Protein AF-A0A1Q9MZX4-F1 (afdb_monomer)

Mean predicted aligned error: 7.17 Å

Foldseek 3Di:
DDDDDDDDPDDDDDDDDPPVVCVVVVHDPPFDWDWDWDDDPNDIDTDIDGDDPPD

Nearest PDB structures (foldseek):
  7xi6-assembly1_A  TM=7.965E-01  e=1.163E-01  Saccharolobus solfataricus
  3o27-assembly1_A  TM=7.638E-01  e=2.120E-01  Saccharolobus islandicus
  7xi6-assembly1_B  TM=6.823E-01  e=1.421E-01  Saccharolobus solfataricus
  3o27-assembly1_B  TM=6.413E-01  e=1.624E-01  Saccharolobus islandicus
  2mru-assembly1_A  TM=4.529E-01  e=7.799E-02  Escherichia coli K-12

pLDDT: mean 79.24, std 14.01, range [45.0, 92.94]

Solvent-accessible surface area (backbone atoms only — not comparable to full-atom values): 4052 Å² total; per-residue (Å²): 135,90,79,87,85,81,90,76,96,78,80,91,82,85,81,88,72,58,68,69,58,35,56,77,70,72,57,58,92,88,64,59,65,46,76,44,81,46,78,54,97,94,40,81,43,79,45,76,42,77,60,78,80,85,124

Secondary structure (DSSP, 8-state):
-PPPP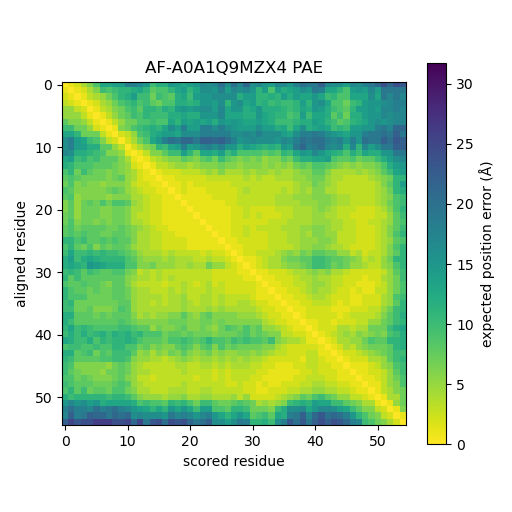---SSS---PPPPHHHHHHTT--TT--EEEEEEEETTEEEEEEEE-----

Radius of gyration: 13.33 Å; Cα contacts (8 Å, |Δi|>4): 36; chains: 1; bounding box: 26×26×38 Å

Structure (mmCIF, N/CA/C/O backbone):
data_AF-A0A1Q9MZX4-F1
#
_entry.id   AF-A0A1Q9MZX4-F1
#
loop_
_atom_site.group_PDB
_atom_site.id
_atom_site.type_symbol
_atom_site.label_atom_id
_atom_site.label_alt_id
_atom_site.label_comp_id
_atom_site.label_asym_id
_atom_site.label_entity_id
_atom_site.label_seq_id
_atom_site.pdbx_PDB_ins_code
_atom_site.Cartn_x
_atom_site.Cartn_y
_atom_site.Cartn_z
_atom_site.occupancy
_atom_site.B_iso_or_equiv
_atom_site.auth_seq_id
_atom_site.auth_comp_id
_atom_site.auth_asym_id
_atom_site.auth_atom_id
_atom_site.pdbx_PDB_model_num
ATOM 1 N N . MET A 1 1 ? -5.666 7.874 -16.202 1.00 54.75 1 MET A N 1
ATOM 2 C CA . MET A 1 1 ? -5.308 8.905 -15.208 1.00 54.75 1 MET A CA 1
ATOM 3 C C . MET A 1 1 ? -3.799 9.039 -15.236 1.00 54.75 1 MET A C 1
ATOM 5 O O . MET A 1 1 ? -3.127 8.036 -15.041 1.00 54.75 1 MET A O 1
ATOM 9 N N . GLU A 1 2 ? -3.284 10.218 -15.567 1.00 49.94 2 GLU A N 1
ATOM 10 C CA . GLU A 1 2 ? -1.846 10.503 -15.542 1.00 49.94 2 GLU A CA 1
ATOM 11 C C . GLU A 1 2 ? -1.469 10.944 -14.122 1.00 49.94 2 GLU A C 1
ATOM 13 O O . GLU A 1 2 ? -2.109 11.837 -13.568 1.00 49.94 2 GLU A O 1
ATOM 18 N N . ILE A 1 3 ? -0.486 10.285 -13.505 1.00 63.47 3 ILE A N 1
ATOM 19 C CA . ILE A 1 3 ? -0.004 10.640 -12.164 1.00 63.47 3 ILE A CA 1
ATOM 20 C C . ILE A 1 3 ? 1.314 11.384 -12.340 1.00 63.47 3 ILE A C 1
ATOM 22 O O . ILE A 1 3 ? 2.288 10.819 -12.834 1.00 63.47 3 ILE A O 1
ATOM 26 N N . ARG A 1 4 ? 1.345 12.659 -11.941 1.00 58.31 4 ARG A N 1
ATOM 27 C CA . ARG A 1 4 ? 2.568 13.467 -11.962 1.00 58.31 4 ARG A CA 1
ATOM 28 C C . ARG A 1 4 ? 3.438 13.115 -10.760 1.00 58.31 4 ARG A C 1
ATOM 30 O O . ARG A 1 4 ? 2.977 13.150 -9.622 1.00 58.31 4 ARG A O 1
ATOM 37 N N . TYR A 1 5 ? 4.691 12.774 -11.036 1.00 63.50 5 TYR A N 1
ATOM 38 C CA . TYR A 1 5 ? 5.706 12.470 -10.034 1.00 63.50 5 TYR A CA 1
ATOM 39 C C . TYR A 1 5 ? 6.456 13.737 -9.614 1.00 63.50 5 TYR A C 1
ATOM 41 O O . TYR A 1 5 ? 6.865 14.520 -10.470 1.00 63.50 5 TYR A O 1
ATOM 49 N N . SER A 1 6 ? 6.691 13.893 -8.310 1.00 63.00 6 SER A N 1
ATOM 50 C CA . SER A 1 6 ? 7.513 14.965 -7.742 1.00 63.00 6 SER A CA 1
ATOM 51 C C . SER A 1 6 ? 8.496 14.377 -6.730 1.00 63.00 6 SER A C 1
ATOM 53 O O . SER A 1 6 ? 8.090 13.632 -5.841 1.00 63.00 6 SER A O 1
ATOM 55 N N . GLN A 1 7 ? 9.781 1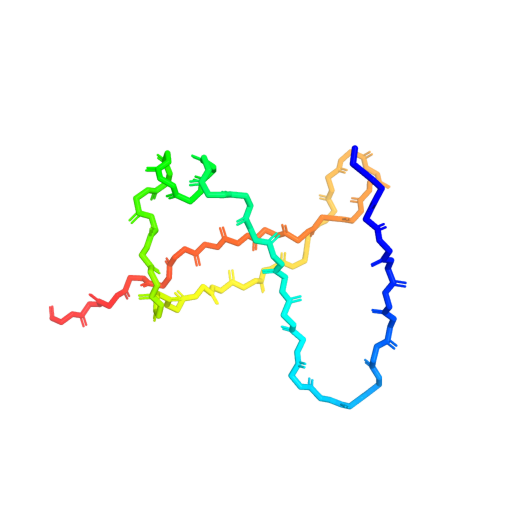4.722 -6.847 1.00 63.06 7 GLN A N 1
ATOM 56 C CA . GLN A 1 7 ? 10.787 14.466 -5.811 1.00 63.06 7 GLN A CA 1
ATOM 57 C C . GLN A 1 7 ? 10.831 15.6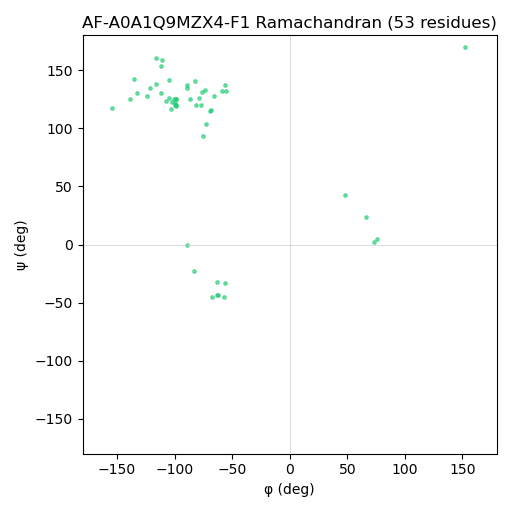38 -4.840 1.00 63.06 7 GLN A C 1
ATOM 59 O O . GLN A 1 7 ? 10.896 16.792 -5.258 1.00 63.06 7 GLN A O 1
ATOM 64 N N . TYR A 1 8 ? 10.864 15.347 -3.547 1.00 66.31 8 TYR A N 1
ATOM 65 C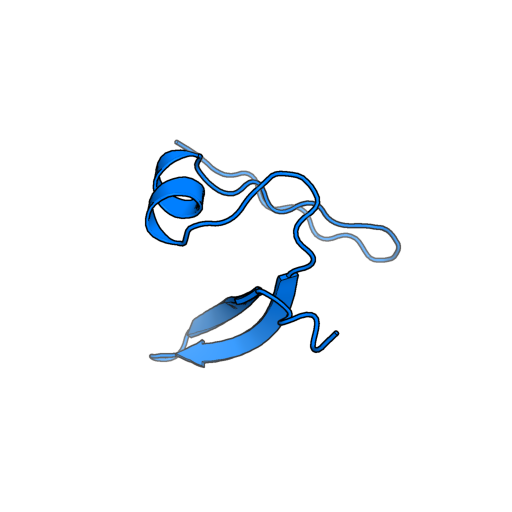 CA . TYR A 1 8 ? 11.000 16.346 -2.490 1.00 66.31 8 TYR A CA 1
ATOM 66 C C . TYR A 1 8 ? 12.223 15.975 -1.654 1.00 66.31 8 TYR A C 1
ATOM 68 O O . TYR A 1 8 ? 12.352 14.833 -1.220 1.00 66.31 8 TYR A O 1
ATOM 76 N N . LYS A 1 9 ? 13.141 16.929 -1.463 1.00 56.44 9 LYS A N 1
ATOM 77 C CA . LYS A 1 9 ? 14.376 16.714 -0.691 1.00 56.44 9 LYS A CA 1
ATOM 78 C C . LYS A 1 9 ? 14.170 16.862 0.820 1.00 56.44 9 LYS A C 1
ATOM 80 O O . LYS A 1 9 ? 14.937 16.288 1.580 1.00 56.44 9 LYS A O 1
ATOM 85 N N . THR A 1 10 ? 13.137 17.585 1.251 1.00 56.59 10 THR A N 1
ATOM 86 C CA . THR A 1 10 ? 12.786 17.804 2.661 1.00 56.59 10 THR A CA 1
ATOM 87 C C . THR A 1 10 ? 11.284 18.106 2.769 1.00 56.59 10 THR A C 1
ATOM 89 O O . THR A 1 10 ? 10.812 19.085 2.196 1.00 56.59 10 THR A O 1
ATOM 92 N N . GLY A 1 11 ? 10.505 17.260 3.457 1.00 58.91 11 GLY A N 1
ATOM 93 C CA . GLY A 1 11 ? 9.067 17.486 3.681 1.00 58.91 11 GLY A CA 1
ATOM 94 C C . GLY A 1 11 ? 8.231 16.213 3.871 1.00 58.91 11 GLY A C 1
ATOM 95 O O . GLY A 1 11 ? 8.716 15.105 3.659 1.00 58.91 11 GLY A O 1
ATOM 96 N N . GLN A 1 12 ? 6.966 16.392 4.273 1.00 59.91 12 GLN A N 1
ATOM 97 C CA . GLN A 1 12 ? 5.940 15.342 4.261 1.00 59.91 12 GLN A CA 1
ATOM 98 C C . GLN A 1 12 ? 5.445 15.124 2.827 1.00 59.91 12 GLN A C 1
ATOM 100 O O . GLN A 1 12 ? 5.091 16.075 2.130 1.00 59.91 12 GLN A O 1
ATOM 105 N N . SER A 1 13 ? 5.401 13.867 2.399 1.00 66.12 13 SER A N 1
ATOM 106 C CA . SER A 1 13 ? 4.948 13.461 1.069 1.00 66.12 13 SER A CA 1
ATOM 107 C C . SER A 1 13 ? 3.646 12.691 1.189 1.00 66.12 13 SER A C 1
ATOM 109 O O . SER A 1 13 ? 3.560 11.743 1.967 1.00 66.12 13 SER A O 1
ATOM 111 N N . TYR A 1 14 ? 2.643 13.071 0.401 1.00 73.38 14 TYR A N 1
ATOM 112 C CA . TYR A 1 14 ? 1.351 12.395 0.386 1.00 73.38 14 TYR A CA 1
ATOM 113 C C . TYR A 1 14 ? 1.233 11.534 -0.870 1.00 73.38 14 TYR A C 1
ATOM 115 O O . TYR A 1 14 ? 1.387 12.030 -1.987 1.00 73.38 14 TYR A O 1
ATOM 123 N N . ILE A 1 15 ? 0.937 10.247 -0.688 1.00 77.25 15 ILE A N 1
ATOM 124 C CA . ILE A 1 15 ? 0.559 9.342 -1.776 1.00 77.25 15 ILE A CA 1
ATOM 125 C C . ILE A 1 15 ? -0.963 9.246 -1.771 1.00 77.25 15 ILE A C 1
ATOM 127 O O . ILE A 1 15 ? -1.563 8.834 -0.780 1.00 77.25 15 ILE A O 1
ATOM 131 N N . GLN A 1 16 ? -1.595 9.630 -2.878 1.00 80.25 16 GLN A N 1
ATOM 132 C CA . GLN A 1 16 ? -3.035 9.461 -3.032 1.00 80.25 16 GLN A CA 1
ATOM 133 C C . GLN A 1 16 ? -3.345 7.999 -3.345 1.00 80.25 16 GLN A C 1
ATOM 135 O O . GLN A 1 16 ? -2.893 7.460 -4.356 1.00 80.25 16 GLN A O 1
ATOM 140 N N . ILE A 1 17 ? -4.138 7.363 -2.486 1.00 85.25 17 ILE A N 1
ATOM 141 C CA . ILE A 1 17 ? -4.571 5.977 -2.669 1.00 85.25 17 ILE A CA 1
ATOM 142 C C . ILE A 1 17 ? -5.992 5.980 -3.230 1.00 85.25 17 ILE A C 1
ATOM 144 O O . ILE A 1 17 ? -6.879 6.592 -2.632 1.00 85.25 17 ILE A O 1
ATOM 148 N N . PRO A 1 18 ? -6.252 5.305 -4.365 1.00 88.12 18 PRO A N 1
ATOM 149 C CA . PRO A 1 18 ? -7.597 5.213 -4.906 1.00 88.12 18 PRO A CA 1
ATOM 150 C C . PRO A 1 18 ? -8.575 4.646 -3.877 1.00 88.12 18 PRO A C 1
ATOM 152 O O . PRO A 1 18 ? -8.341 3.588 -3.290 1.00 88.12 18 PRO A O 1
ATOM 155 N N . MET A 1 19 ? -9.722 5.306 -3.723 1.00 88.88 19 MET A N 1
ATOM 156 C CA . MET A 1 19 ? -10.722 4.968 -2.703 1.00 88.88 19 MET A CA 1
ATOM 157 C C . MET A 1 19 ? -11.197 3.507 -2.788 1.00 88.88 19 MET A C 1
ATOM 159 O O . MET A 1 19 ? -11.474 2.873 -1.774 1.00 88.88 19 MET A O 1
ATOM 163 N N . LYS A 1 20 ? -11.249 2.939 -4.002 1.00 92.12 20 LYS A N 1
ATOM 164 C CA . LYS A 1 20 ? -11.574 1.522 -4.224 1.00 92.12 20 LYS A CA 1
ATOM 165 C C . LYS A 1 20 ? -10.538 0.586 -3.588 1.00 92.12 20 LYS A C 1
ATOM 167 O O . LYS A 1 20 ? -10.931 -0.381 -2.947 1.00 92.12 20 LYS A O 1
ATOM 172 N N . ALA A 1 21 ? -9.245 0.885 -3.736 1.00 90.12 21 ALA A N 1
ATOM 173 C CA . ALA A 1 21 ? -8.168 0.085 -3.155 1.00 90.12 21 ALA A CA 1
ATOM 174 C C . ALA A 1 21 ? -8.176 0.178 -1.624 1.00 90.12 21 ALA A C 1
ATOM 176 O O . ALA A 1 21 ? -8.140 -0.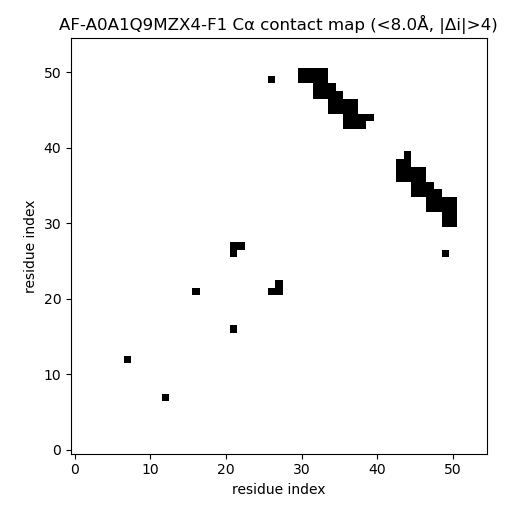850 -0.955 1.00 90.12 21 ALA A O 1
ATOM 177 N N . ALA A 1 22 ? -8.335 1.389 -1.076 1.00 90.94 22 ALA A N 1
ATOM 178 C CA . ALA A 1 22 ? -8.447 1.597 0.368 1.00 90.94 22 ALA A CA 1
ATOM 179 C C . ALA A 1 22 ? -9.607 0.788 0.978 1.00 90.94 22 ALA A C 1
ATOM 181 O O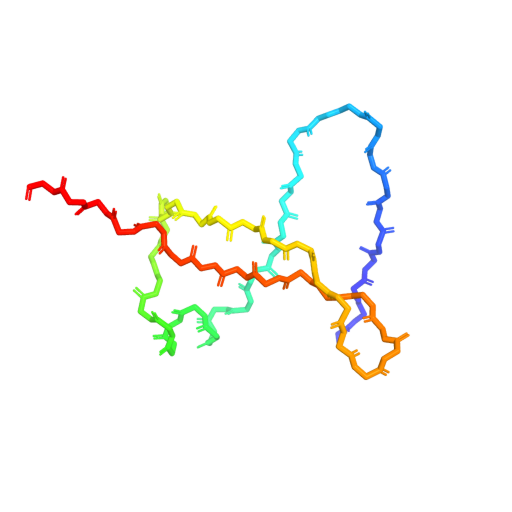 . ALA A 1 22 ? -9.414 0.081 1.963 1.00 90.94 22 ALA A O 1
ATOM 182 N N . LYS A 1 23 ? -10.788 0.800 0.339 1.00 91.75 23 LYS A N 1
ATOM 183 C CA . LYS A 1 23 ? -11.945 0.002 0.778 1.00 91.75 23 LYS A CA 1
ATOM 184 C C . LYS A 1 23 ? -11.684 -1.503 0.737 1.00 91.75 23 LYS A C 1
ATOM 186 O O . LYS A 1 23 ? -12.046 -2.193 1.681 1.00 91.75 23 LYS A O 1
ATOM 191 N N . MET A 1 24 ? -11.062 -2.008 -0.331 1.00 92.94 24 MET A N 1
ATOM 192 C CA . MET A 1 24 ? -10.733 -3.436 -0.453 1.00 92.94 24 MET A CA 1
ATOM 193 C C . MET A 1 24 ? -9.751 -3.903 0.627 1.00 92.94 24 MET A C 1
ATOM 195 O O . MET A 1 24 ? -9.832 -5.044 1.065 1.00 92.94 24 MET A O 1
ATOM 199 N N . LEU A 1 25 ? -8.851 -3.020 1.064 1.00 91.00 25 LEU A N 1
ATOM 200 C CA . LEU A 1 25 ? -7.865 -3.294 2.110 1.00 91.00 25 LEU A CA 1
ATOM 201 C C . LEU A 1 25 ? -8.374 -2.968 3.528 1.00 91.00 25 LEU A C 1
ATOM 203 O O . LEU A 1 25 ? -7.641 -3.155 4.496 1.00 91.00 25 LEU A O 1
ATOM 207 N N . GLY A 1 26 ? -9.609 -2.471 3.671 1.00 91.25 26 GLY A N 1
ATOM 208 C CA . GLY A 1 26 ? -10.174 -2.075 4.965 1.00 91.25 26 GLY A CA 1
ATOM 209 C C . GLY A 1 26 ? -9.482 -0.866 5.609 1.00 91.25 26 GLY A C 1
ATOM 210 O O . GLY A 1 26 ? -9.517 -0.719 6.833 1.00 91.25 26 GLY A O 1
ATOM 211 N N . TRP A 1 27 ? -8.830 -0.020 4.809 1.00 91.88 27 TRP A N 1
ATOM 212 C CA . TRP A 1 27 ? -8.159 1.190 5.283 1.00 91.88 27 TRP A CA 1
ATOM 213 C C . TRP A 1 27 ? -9.153 2.344 5.445 1.00 91.88 27 TRP A C 1
ATOM 215 O O . TRP A 1 27 ? -10.066 2.518 4.634 1.00 91.88 27 TRP A O 1
ATOM 225 N N . LYS A 1 28 ? -8.966 3.127 6.504 1.00 88.19 28 LYS A N 1
ATOM 226 C CA . LYS A 1 28 ? -9.759 4.297 6.883 1.00 88.19 28 LYS A CA 1
ATOM 227 C C . LYS A 1 28 ? -8.900 5.556 6.835 1.00 88.19 28 LYS A C 1
ATOM 229 O O . LYS A 1 28 ? -7.673 5.489 6.912 1.00 88.19 28 LYS A O 1
ATOM 234 N N . ASP A 1 29 ? -9.558 6.707 6.753 1.00 81.19 29 ASP A N 1
ATOM 235 C CA . ASP A 1 29 ? -8.880 7.984 6.951 1.00 81.19 29 ASP A CA 1
ATOM 236 C C . ASP A 1 29 ? -8.188 7.995 8.321 1.00 81.19 29 ASP A C 1
ATOM 238 O O . ASP A 1 29 ? -8.760 7.541 9.311 1.00 81.19 29 ASP A O 1
ATOM 242 N N . GLN A 1 30 ? -6.958 8.518 8.357 1.00 81.88 30 GLN A N 1
ATOM 243 C CA . GLN A 1 30 ? -6.062 8.557 9.526 1.00 81.88 30 GLN A CA 1
ATOM 244 C C . GLN A 1 30 ? -5.420 7.223 9.941 1.00 81.88 30 GLN A C 1
ATOM 246 O O . GLN A 1 30 ? -4.642 7.209 10.896 1.00 81.88 30 GLN A O 1
ATOM 251 N N . ASP A 1 31 ? -5.660 6.119 9.221 1.00 86.50 31 ASP A N 1
ATOM 252 C CA . ASP A 1 31 ? -4.863 4.909 9.429 1.00 86.50 31 ASP A CA 1
ATOM 253 C C . ASP A 1 31 ? -3.375 5.203 9.177 1.00 86.50 31 ASP A C 1
ATOM 255 O O . ASP A 1 31 ? -2.989 5.778 8.156 1.00 86.50 31 ASP A O 1
ATOM 259 N N . ILE A 1 32 ? -2.520 4.769 10.104 1.00 86.31 32 ILE A N 1
ATOM 260 C CA . ILE A 1 32 ? -1.071 4.879 9.944 1.00 86.31 32 ILE A CA 1
ATOM 261 C C . ILE A 1 32 ? -0.595 3.719 9.072 1.00 86.31 32 ILE A C 1
ATOM 263 O O . ILE A 1 32 ? -0.745 2.546 9.427 1.00 86.31 32 ILE A O 1
ATOM 267 N N . LEU A 1 33 ? 0.012 4.054 7.936 1.00 88.38 33 LEU A N 1
ATOM 268 C CA . LEU A 1 33 ? 0.620 3.094 7.021 1.00 88.38 33 LEU A CA 1
ATOM 269 C C . LEU A 1 33 ? 2.145 3.142 7.142 1.00 88.38 33 LEU A C 1
ATOM 271 O O . LEU A 1 33 ? 2.742 4.211 7.266 1.00 88.38 33 LEU A O 1
ATOM 275 N N . ILE A 1 34 ? 2.774 1.976 7.073 1.00 87.94 34 ILE A N 1
ATOM 276 C CA . ILE A 1 34 ? 4.223 1.816 6.981 1.00 87.94 34 ILE A CA 1
ATOM 277 C C . ILE A 1 34 ? 4.564 1.577 5.513 1.00 87.94 34 ILE A C 1
ATOM 279 O O . ILE A 1 34 ? 4.011 0.672 4.891 1.00 87.94 34 ILE A O 1
ATOM 283 N N . GLY A 1 35 ? 5.457 2.403 4.969 1.00 87.25 35 GLY A N 1
ATOM 284 C CA . GLY A 1 35 ? 5.981 2.254 3.616 1.00 87.25 35 GLY A CA 1
ATOM 285 C C . GLY A 1 35 ? 7.344 1.578 3.613 1.00 87.25 35 GLY A C 1
ATOM 286 O O . GLY A 1 35 ? 8.274 2.060 4.254 1.00 87.25 35 GLY A O 1
ATOM 287 N N . GLU A 1 36 ? 7.478 0.496 2.857 1.00 88.25 36 GLU A N 1
ATOM 288 C CA . GLU A 1 36 ? 8.748 -0.177 2.599 1.00 88.25 36 GLU A CA 1
ATOM 289 C C . GLU A 1 36 ? 9.090 -0.104 1.110 1.00 88.25 36 GLU A C 1
ATOM 291 O O . GLU A 1 36 ? 8.232 -0.312 0.253 1.00 88.25 36 GLU A O 1
ATOM 296 N N . ILE A 1 37 ? 10.355 0.153 0.787 1.00 89.00 37 ILE A N 1
ATOM 297 C CA . ILE A 1 37 ? 10.836 0.172 -0.596 1.00 89.00 37 ILE A CA 1
ATOM 298 C C . ILE A 1 37 ? 11.500 -1.171 -0.886 1.00 89.00 37 ILE A C 1
ATOM 300 O O . ILE A 1 37 ? 12.472 -1.529 -0.222 1.00 89.00 37 ILE A O 1
ATOM 304 N N . LYS A 1 38 ? 10.981 -1.921 -1.864 1.00 90.44 38 LYS A N 1
ATOM 305 C CA . LYS A 1 38 ? 11.504 -3.250 -2.221 1.00 90.44 38 LYS A CA 1
ATOM 306 C C . LYS A 1 38 ? 11.633 -3.407 -3.740 1.00 90.44 38 LYS A C 1
ATOM 308 O O . LYS A 1 38 ? 10.771 -2.909 -4.471 1.00 90.44 38 LYS A O 1
ATOM 313 N N . PRO A 1 39 ? 12.686 -4.085 -4.232 1.00 91.88 39 PRO A N 1
ATOM 314 C CA . PRO A 1 39 ? 12.775 -4.460 -5.634 1.00 91.88 39 PRO A CA 1
ATOM 315 C C . PRO A 1 39 ? 11.818 -5.623 -5.943 1.00 91.88 39 PRO A C 1
ATOM 317 O O . PRO A 1 39 ? 11.796 -6.612 -5.215 1.00 91.88 39 PRO A O 1
ATOM 320 N N . VAL A 1 40 ? 11.050 -5.517 -7.028 1.00 89.44 40 VAL A N 1
ATOM 321 C CA . VAL A 1 40 ? 10.181 -6.572 -7.574 1.00 89.44 40 VAL A CA 1
ATOM 322 C C . VAL A 1 40 ? 10.306 -6.571 -9.093 1.00 89.44 40 VAL A C 1
ATOM 324 O O . VAL A 1 40 ? 10.137 -5.529 -9.726 1.00 89.44 40 VAL A O 1
ATOM 327 N N . ASP A 1 41 ? 10.644 -7.724 -9.673 1.00 87.56 41 ASP A N 1
ATOM 328 C CA . ASP A 1 41 ? 10.807 -7.934 -11.121 1.00 87.56 41 ASP A CA 1
ATOM 329 C C . ASP A 1 41 ? 11.670 -6.864 -11.819 1.00 87.56 41 ASP A C 1
ATOM 331 O O . ASP A 1 41 ? 11.331 -6.336 -12.879 1.00 87.56 41 ASP A O 1
ATOM 335 N N . GLY A 1 42 ? 12.786 -6.486 -11.186 1.00 90.81 42 GLY A N 1
ATOM 336 C CA . GLY A 1 42 ? 13.717 -5.477 -11.709 1.00 90.81 42 GLY A CA 1
ATOM 337 C C . GLY A 1 42 ? 13.242 -4.023 -11.579 1.00 90.81 42 GLY A C 1
ATOM 338 O O . GLY A 1 42 ? 13.925 -3.115 -12.047 1.00 90.81 42 GLY A O 1
ATOM 339 N N . LYS A 1 43 ? 12.098 -3.777 -10.931 1.00 90.50 43 LYS A N 1
ATOM 340 C CA . LYS A 1 43 ? 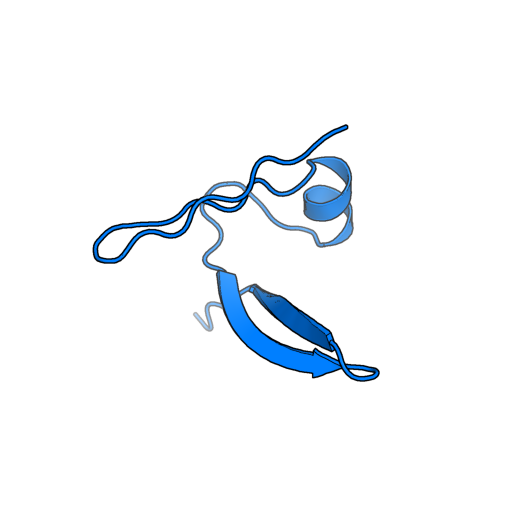11.578 -2.439 -10.610 1.00 90.50 43 LYS A CA 1
ATOM 341 C C . LYS A 1 43 ? 11.634 -2.190 -9.110 1.00 90.50 43 LYS A C 1
ATOM 343 O O . LYS A 1 43 ? 11.661 -3.127 -8.324 1.00 90.50 43 LYS A O 1
ATOM 348 N N . VAL A 1 44 ? 11.612 -0.926 -8.700 1.00 87.69 44 VAL A N 1
ATOM 349 C CA . VAL A 1 44 ? 11.499 -0.542 -7.287 1.00 87.69 44 VAL A CA 1
ATOM 350 C C . VAL A 1 44 ? 10.048 -0.166 -6.994 1.00 87.69 44 VAL A C 1
ATOM 352 O O . VAL A 1 44 ? 9.502 0.726 -7.641 1.00 87.69 44 VAL A O 1
ATOM 355 N N . GLY A 1 45 ? 9.423 -0.855 -6.039 1.00 87.56 45 GLY A N 1
ATOM 356 C CA . GLY A 1 45 ? 8.057 -0.593 -5.588 1.00 87.56 45 GLY A CA 1
ATOM 357 C C . GLY A 1 45 ? 8.013 -0.044 -4.163 1.00 87.56 45 GLY A C 1
ATOM 358 O O . GLY A 1 45 ? 8.899 -0.325 -3.356 1.00 87.56 45 GLY A O 1
ATOM 359 N N . ILE A 1 46 ? 6.960 0.719 -3.858 1.00 88.06 46 ILE A N 1
ATOM 360 C CA . ILE A 1 46 ? 6.605 1.116 -2.490 1.00 88.06 46 ILE A CA 1
ATOM 361 C C . ILE A 1 46 ? 5.480 0.192 -2.024 1.00 88.06 46 ILE A C 1
ATOM 363 O O . ILE A 1 46 ? 4.406 0.164 -2.624 1.00 88.06 46 ILE A O 1
ATOM 367 N N . PHE A 1 47 ? 5.730 -0.549 -0.953 1.00 89.75 47 PHE A N 1
ATOM 368 C CA . PHE A 1 47 ? 4.789 -1.462 -0.321 1.00 89.75 47 PHE A CA 1
ATOM 369 C C . PHE A 1 47 ? 4.235 -0.800 0.929 1.00 89.75 47 PHE A C 1
ATOM 371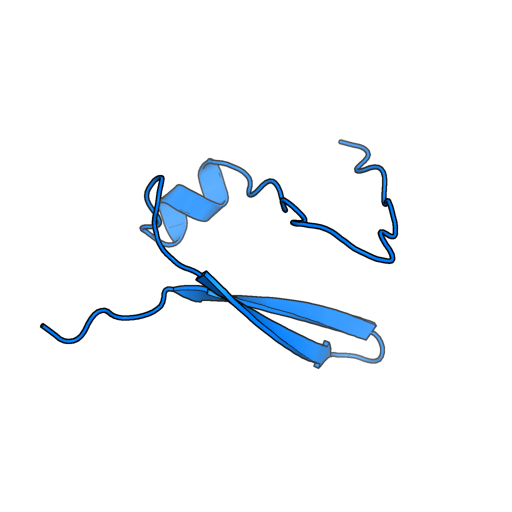 O O . PHE A 1 47 ? 4.996 -0.391 1.801 1.00 89.75 47 PHE A O 1
ATOM 378 N N . LEU A 1 48 ? 2.914 -0.665 0.989 1.00 89.62 48 LEU A N 1
ATOM 379 C CA . LEU A 1 48 ? 2.219 -0.012 2.089 1.00 89.62 48 LEU A CA 1
ATOM 380 C C . LEU A 1 48 ? 1.500 -1.068 2.926 1.00 89.62 48 LEU A C 1
ATOM 382 O O . LEU A 1 48 ? 0.656 -1.798 2.406 1.00 89.62 48 LEU A O 1
ATOM 386 N N . THR A 1 49 ? 1.806 -1.110 4.219 1.00 89.81 49 THR A N 1
ATOM 387 C CA . THR A 1 49 ? 1.179 -2.023 5.181 1.00 89.81 49 THR A CA 1
ATOM 388 C C . THR A 1 49 ? 0.526 -1.212 6.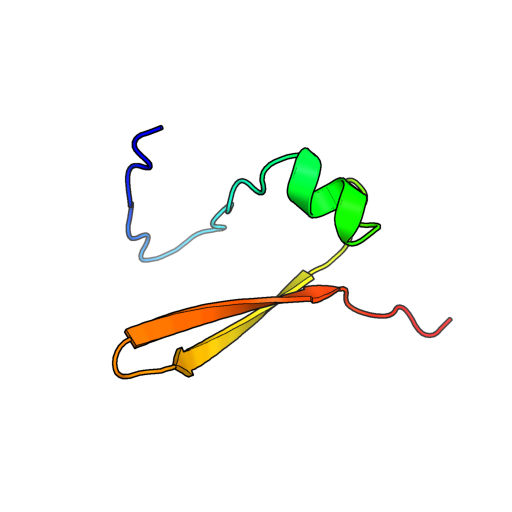287 1.00 89.81 49 THR A C 1
ATOM 390 O O . THR A 1 49 ? 1.129 -0.277 6.815 1.00 89.81 49 THR A O 1
ATOM 393 N N . LYS A 1 50 ? -0.707 -1.561 6.664 1.00 88.88 50 LYS A N 1
ATOM 394 C CA . LYS A 1 50 ? -1.365 -0.927 7.809 1.00 88.88 50 LYS A CA 1
ATOM 395 C C . LYS A 1 50 ? -0.613 -1.285 9.087 1.00 88.88 50 LYS A C 1
ATOM 397 O O . LYS A 1 50 ? -0.372 -2.460 9.350 1.00 88.88 50 LYS A O 1
ATOM 402 N N . LYS A 1 51 ? -0.243 -0.279 9.879 1.00 86.94 51 LYS A N 1
ATOM 403 C CA . LYS A 1 51 ? 0.330 -0.507 11.202 1.00 86.94 51 LYS A CA 1
ATOM 404 C C . LYS A 1 51 ? -0.768 -1.074 12.100 1.00 86.94 51 LYS A C 1
ATOM 406 O O . LYS A 1 51 ? -1.759 -0.396 12.359 1.00 86.94 51 LYS A O 1
ATOM 411 N N . GLU A 1 52 ? -0.605 -2.308 12.561 1.00 81.06 52 GLU A N 1
ATOM 412 C CA . GLU A 1 52 ? -1.476 -2.845 13.602 1.00 81.06 52 GLU A CA 1
ATOM 413 C C . GLU A 1 52 ? -1.174 -2.111 14.912 1.00 81.06 52 GLU A C 1
ATOM 415 O O . GLU A 1 52 ? -0.066 -2.200 15.448 1.00 81.06 52 GLU A O 1
ATOM 420 N N . ASN A 1 53 ? -2.150 -1.360 15.423 1.00 61.59 53 ASN A N 1
ATOM 421 C CA . ASN A 1 53 ? -2.127 -0.956 16.821 1.00 61.59 53 ASN A CA 1
ATOM 422 C C . ASN A 1 53 ? -2.446 -2.206 17.638 1.00 61.59 53 ASN A C 1
ATOM 424 O O . ASN A 1 53 ? -3.590 -2.650 17.684 1.00 61.59 53 ASN A O 1
ATOM 428 N N . LYS A 1 54 ? -1.415 -2.797 18.240 1.00 51.50 54 LYS A N 1
ATOM 429 C CA . LYS A 1 54 ? -1.607 -3.688 19.380 1.00 51.50 54 LYS A CA 1
ATOM 430 C C . LYS A 1 54 ? -1.922 -2.799 20.580 1.00 51.50 54 LYS A C 1
ATOM 432 O O . LYS A 1 54 ? -0.997 -2.250 21.176 1.00 51.50 54 LYS A O 1
ATOM 437 N N . GLU A 1 55 ? -3.208 -2.583 20.832 1.00 45.00 55 GLU A N 1
ATOM 438 C CA . GLU A 1 55 ? -3.708 -2.224 22.167 1.00 45.00 55 GLU A CA 1
ATOM 439 C C . GLU A 1 55 ? -3.830 -3.484 23.028 1.00 45.00 55 GLU A C 1
ATOM 441 O O . GLU A 1 55 ? -4.216 -4.542 22.474 1.00 45.00 55 GLU A O 1
#

Sequence (55 aa):
MEIRYSQYKTGQSYIQIPMKAAKMLGWKDQDILIGEIKPVDGKVGIFLTKKENKE